Protein AF-A0A6G6K032-F1 (afdb_monomer_lite)

pLDDT: 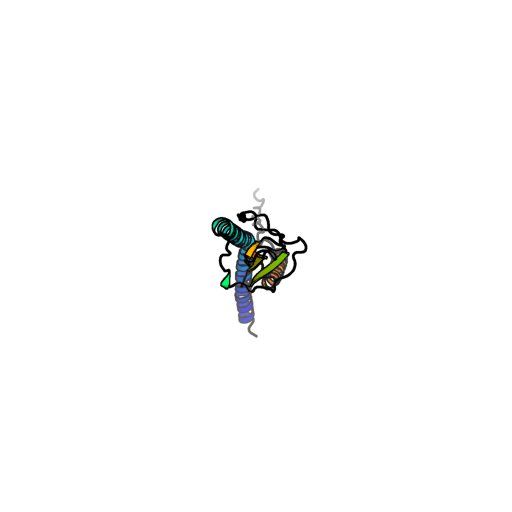mean 73.42, std 14.19, range [43.72, 94.81]

Radius of gyration: 28.45 Å; chains: 1; bounding box: 102×32×69 Å

Foldseek 3Di:
DDVVVVVVCCVVVVVVLVVVLVVLLVCVVCVVVVQVVQQVVQLVCCLVPQDGPPNVQWDKDDKDFDPPQKAANPSDDPPDDPAPQGIKIKTWDDDPFKIAIWMKTAHPPDPDRDIGTMDGPPHTIDTDVVSVVVNVVSVVVVVVVVVVDDPPDDDDDDDDDDDDDD

Secondary structure (DSSP, 8-state):
--HHHHHHHHHHHHHHHHHHHHHHHHHHHHHHHHHHHHHHHHHHHHHHHSS-TTGGG-EEPPPEE--SS-EE-TT---SSS---EEEEEEEEEE-SSEEEEEEEEEESSSSS--EEEEE-TT-EEEE-HHHHHHHHHHHHHHHHHHHH-----PPP----------

Sequence (166 aa):
MNPRLVRNFLLVGGSILLGIGILLGLLFLAGPIVYQGINDGEWGRISHTGRFSAHEELQWTDWQENDGSITPFSGFQPEVEKPKFAQFRRGDVHGFLFNFTVYEGRGVNSESNATFPALGPHWGASYNSIWAIPAIALGIAGIFASRYVRPAHSPPHLPNPTAETT

Structure (mmCIF, N/CA/C/O backbone):
data_AF-A0A6G6K032-F1
#
_entry.id   AF-A0A6G6K032-F1
#
loop_
_atom_site.group_PDB
_atom_site.id
_atom_site.type_symbol
_atom_site.label_atom_id
_atom_site.label_alt_id
_atom_site.label_comp_id
_atom_site.label_asym_id
_atom_site.label_entity_id
_atom_site.label_seq_id
_atom_site.pdbx_PDB_ins_code
_atom_site.Cartn_x
_atom_site.Cartn_y
_atom_site.Cartn_z
_atom_site.occupancy
_atom_site.B_iso_or_equiv
_atom_site.auth_seq_id
_atom_site.auth_comp_id
_atom_site.auth_asym_id
_atom_site.auth_atom_id
_atom_site.pdbx_PDB_model_num
ATOM 1 N N . MET A 1 1 ? 21.643 -18.641 -43.971 1.00 55.03 1 MET A N 1
ATOM 2 C CA . MET A 1 1 ? 21.102 -17.460 -43.256 1.00 55.03 1 MET A CA 1
ATOM 3 C C . MET A 1 1 ? 22.097 -16.315 -43.418 1.00 55.03 1 MET A C 1
ATOM 5 O O . MET A 1 1 ? 23.278 -16.547 -43.202 1.00 55.03 1 MET A O 1
ATOM 9 N N . ASN A 1 2 ? 21.682 -15.137 -43.898 1.00 68.88 2 ASN A N 1
ATOM 10 C CA . ASN A 1 2 ? 22.622 -14.059 -44.244 1.00 68.88 2 ASN A CA 1
ATOM 11 C C . ASN A 1 2 ? 23.237 -13.453 -42.959 1.00 68.88 2 ASN A C 1
ATOM 13 O O . ASN A 1 2 ? 22.489 -12.908 -42.143 1.00 68.88 2 ASN A O 1
ATOM 17 N N . PRO A 1 3 ? 24.566 -13.514 -42.755 1.00 70.00 3 PRO A N 1
ATOM 18 C CA . PRO A 1 3 ? 25.208 -13.082 -41.509 1.00 70.00 3 PRO A CA 1
ATOM 19 C C . PRO A 1 3 ? 24.982 -11.594 -41.197 1.00 70.00 3 PRO A C 1
ATOM 21 O O . PRO A 1 3 ? 24.964 -11.202 -40.032 1.00 70.00 3 PRO A O 1
ATOM 24 N N . ARG A 1 4 ? 24.731 -10.760 -42.217 1.00 69.12 4 ARG A N 1
ATOM 25 C CA . ARG A 1 4 ? 24.392 -9.338 -42.035 1.00 69.12 4 ARG A CA 1
ATOM 26 C C . ARG A 1 4 ? 22.994 -9.134 -41.443 1.00 69.12 4 ARG A C 1
ATOM 28 O O . ARG A 1 4 ? 22.812 -8.235 -40.629 1.00 69.12 4 ARG A O 1
ATOM 35 N N . LEU A 1 5 ? 22.035 -9.987 -41.806 1.00 69.69 5 LEU A N 1
ATOM 36 C CA . LEU A 1 5 ? 20.682 -9.977 -41.239 1.00 69.69 5 LEU A CA 1
ATOM 37 C C . LEU A 1 5 ? 20.704 -10.411 -39.770 1.00 69.69 5 LEU A C 1
ATOM 39 O O . LEU A 1 5 ? 20.102 -9.743 -38.940 1.00 69.69 5 LEU A O 1
ATOM 43 N N . VAL A 1 6 ? 21.474 -11.452 -39.435 1.00 68.50 6 VAL A N 1
ATOM 44 C CA . VAL A 1 6 ? 21.643 -11.918 -38.045 1.00 68.50 6 VAL A CA 1
ATOM 45 C C . VAL A 1 6 ? 22.307 -10.845 -37.177 1.00 68.50 6 VAL A C 1
ATOM 47 O O . VAL A 1 6 ? 21.824 -10.552 -36.088 1.00 68.50 6 VAL A O 1
ATOM 50 N N . ARG A 1 7 ? 23.364 -10.190 -37.679 1.00 70.69 7 ARG A N 1
ATOM 51 C CA . ARG A 1 7 ? 24.036 -9.084 -36.978 1.00 70.69 7 ARG A CA 1
ATOM 52 C C . ARG A 1 7 ? 23.098 -7.907 -36.713 1.00 70.69 7 ARG A C 1
ATOM 54 O O . ARG A 1 7 ? 23.073 -7.391 -35.603 1.00 70.69 7 ARG A O 1
ATOM 61 N N . ASN A 1 8 ? 22.335 -7.479 -37.717 1.00 70.19 8 ASN A N 1
ATOM 62 C CA . ASN A 1 8 ? 21.413 -6.355 -37.562 1.00 70.19 8 ASN A CA 1
ATOM 63 C C . ASN A 1 8 ? 20.261 -6.705 -36.607 1.00 70.19 8 ASN A C 1
ATOM 65 O O . ASN A 1 8 ? 19.882 -5.870 -35.795 1.00 70.19 8 ASN A O 1
ATOM 69 N N . PHE A 1 9 ? 19.766 -7.945 -36.640 1.00 67.44 9 PHE A N 1
ATOM 70 C CA . PHE A 1 9 ? 18.742 -8.421 -35.709 1.00 67.44 9 PHE A CA 1
ATOM 71 C C . PHE A 1 9 ? 19.252 -8.456 -34.260 1.00 67.44 9 PHE A C 1
ATOM 73 O O . PHE A 1 9 ? 18.546 -8.031 -33.352 1.00 67.44 9 PHE A O 1
ATOM 80 N N . LEU A 1 10 ? 20.502 -8.880 -34.041 1.00 69.44 10 LEU A N 1
ATOM 81 C CA . LEU A 1 10 ? 21.144 -8.864 -32.722 1.00 69.44 10 LEU A CA 1
ATOM 82 C C . LEU A 1 10 ? 21.431 -7.444 -32.219 1.00 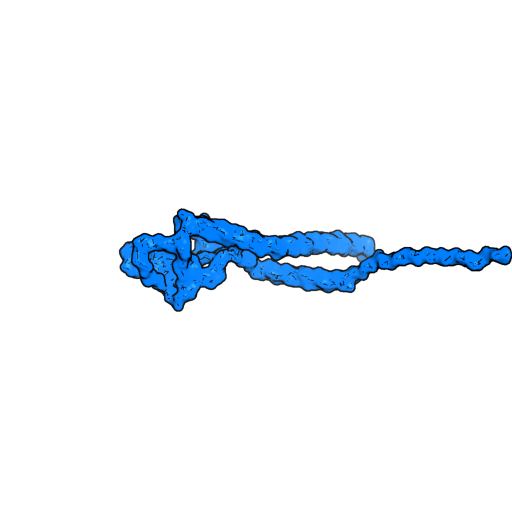69.44 10 LEU A C 1
ATOM 84 O O . LEU A 1 10 ? 21.265 -7.180 -31.034 1.00 69.44 10 LEU A O 1
ATOM 88 N N . LEU A 1 11 ? 21.833 -6.523 -33.099 1.00 69.62 11 LEU A N 1
ATOM 89 C CA . LEU A 1 11 ? 22.085 -5.128 -32.724 1.00 69.62 11 LEU A CA 1
ATOM 90 C C . LEU A 1 11 ? 20.791 -4.392 -32.378 1.00 69.62 11 LEU A C 1
ATOM 92 O O . LEU A 1 11 ? 20.736 -3.724 -31.350 1.00 69.62 11 LEU A O 1
ATOM 96 N N . VAL A 1 12 ? 19.748 -4.536 -33.198 1.00 71.88 12 VAL A N 1
ATOM 97 C CA . VAL A 1 12 ? 18.440 -3.906 -32.960 1.00 71.88 12 VAL A CA 1
ATOM 98 C C . VAL A 1 12 ? 17.742 -4.554 -31.763 1.00 71.88 12 VAL A C 1
ATOM 100 O O . VAL A 1 12 ? 17.307 -3.855 -30.855 1.00 71.88 12 VAL A O 1
ATOM 103 N N . GLY A 1 13 ? 17.707 -5.886 -31.694 1.00 67.12 13 GLY A N 1
ATOM 104 C CA . GLY A 1 13 ? 17.138 -6.605 -30.552 1.00 67.12 13 GLY A CA 1
ATOM 105 C C . GLY A 1 13 ? 17.892 -6.326 -29.251 1.00 67.12 13 GLY A C 1
ATOM 106 O O . GLY A 1 13 ? 17.274 -6.079 -28.220 1.00 67.12 13 GLY A O 1
ATOM 107 N N . GLY A 1 14 ? 19.226 -6.284 -29.304 1.00 70.69 14 GLY A N 1
ATOM 108 C CA . GLY A 1 14 ? 20.074 -5.965 -28.157 1.00 70.69 14 GLY A CA 1
ATOM 109 C C . GLY A 1 14 ? 19.903 -4.530 -27.662 1.00 70.69 14 GLY A C 1
ATOM 110 O O . GLY A 1 14 ? 19.851 -4.310 -26.456 1.00 70.69 14 GLY A O 1
ATOM 111 N N . SER A 1 15 ? 19.755 -3.555 -28.564 1.00 71.62 15 SER A N 1
ATOM 112 C CA . SER A 1 15 ? 19.519 -2.155 -28.179 1.00 71.62 15 SER A CA 1
ATOM 113 C C . SER A 1 15 ? 18.102 -1.912 -27.653 1.00 71.62 15 SER A C 1
ATOM 115 O O . SER A 1 15 ? 17.945 -1.149 -26.703 1.00 71.62 15 SER A O 1
ATOM 117 N N . ILE A 1 16 ? 17.088 -2.615 -28.170 1.00 73.88 16 ILE A N 1
ATOM 118 C CA . ILE A 1 16 ? 15.729 -2.601 -27.602 1.00 73.88 16 ILE A CA 1
ATOM 119 C C . ILE A 1 16 ? 15.727 -3.212 -26.194 1.00 73.88 16 ILE A C 1
ATOM 121 O O . ILE A 1 16 ? 15.193 -2.607 -25.268 1.00 73.88 16 ILE A O 1
ATOM 125 N N . LEU A 1 17 ? 16.369 -4.369 -26.004 1.00 69.75 17 LEU A N 1
ATOM 126 C CA . LEU A 1 17 ? 16.476 -5.014 -24.691 1.00 69.75 17 LEU A CA 1
ATOM 127 C C . LEU A 1 17 ? 17.244 -4.151 -23.683 1.00 69.75 17 LEU A C 1
ATOM 129 O O . LEU A 1 17 ? 16.821 -4.037 -22.535 1.00 69.75 17 LEU A O 1
ATOM 133 N N . LEU A 1 18 ? 18.332 -3.504 -24.110 1.00 71.50 18 LEU A N 1
ATOM 134 C CA . LEU A 1 18 ? 19.082 -2.564 -23.277 1.00 71.50 18 LEU A CA 1
ATOM 135 C C . LEU A 1 18 ? 18.225 -1.347 -22.902 1.00 71.50 18 LEU A C 1
ATOM 137 O O . LEU A 1 18 ? 18.192 -0.964 -21.736 1.00 71.50 18 LEU A O 1
ATOM 141 N N . GLY A 1 19 ? 17.505 -0.769 -23.868 1.00 73.38 19 GLY A N 1
ATOM 142 C CA . GLY A 1 19 ? 16.614 0.369 -23.640 1.00 73.38 19 GLY A CA 1
ATOM 143 C C . GLY A 1 19 ? 15.506 0.047 -22.639 1.00 73.38 19 GLY A C 1
ATOM 144 O O . GLY A 1 19 ? 15.299 0.801 -21.691 1.00 73.38 19 GLY A O 1
ATOM 145 N N . ILE A 1 20 ? 14.855 -1.110 -22.793 1.00 73.00 20 ILE A N 1
ATOM 146 C CA . ILE A 1 20 ? 13.842 -1.609 -21.851 1.00 73.00 20 ILE A CA 1
ATOM 147 C C . ILE A 1 20 ? 14.466 -1.868 -20.474 1.00 73.00 20 ILE A C 1
ATOM 149 O O . ILE A 1 20 ? 13.886 -1.487 -19.461 1.00 73.00 20 ILE A O 1
ATOM 153 N N . GLY A 1 21 ? 15.661 -2.463 -20.421 1.00 68.38 21 GLY A N 1
ATOM 154 C CA . GLY A 1 21 ? 16.375 -2.724 -19.172 1.00 68.38 21 GLY A CA 1
ATOM 155 C C . GLY A 1 21 ? 16.715 -1.453 -18.392 1.00 68.38 21 GLY A C 1
ATOM 156 O O . GLY A 1 21 ? 16.503 -1.408 -17.183 1.00 68.38 21 GLY A O 1
ATOM 157 N N . ILE A 1 22 ? 17.182 -0.402 -19.074 1.00 73.56 22 ILE A N 1
ATOM 158 C CA . ILE A 1 22 ? 17.468 0.903 -18.457 1.00 73.56 22 ILE A CA 1
ATOM 159 C C . ILE A 1 22 ? 16.176 1.555 -17.951 1.00 73.56 22 ILE A C 1
ATOM 161 O O . ILE A 1 22 ? 16.141 2.029 -16.819 1.00 73.56 22 ILE A O 1
ATOM 165 N N . LEU A 1 23 ? 15.106 1.546 -18.752 1.00 71.00 23 LEU A N 1
ATOM 166 C CA . LEU A 1 23 ? 13.801 2.094 -18.364 1.00 71.00 23 LEU A CA 1
ATOM 167 C C . LEU A 1 23 ? 13.227 1.391 -17.132 1.00 71.00 23 LEU A C 1
ATOM 169 O O . LEU A 1 23 ? 12.808 2.055 -16.188 1.00 71.00 23 LEU A O 1
ATOM 173 N N . LEU A 1 24 ? 13.259 0.058 -17.111 1.00 68.94 24 LEU A N 1
ATOM 174 C CA . LEU A 1 24 ? 12.834 -0.722 -15.952 1.00 68.94 24 LEU A CA 1
ATOM 175 C C . LEU A 1 24 ? 13.737 -0.444 -14.748 1.00 68.94 24 LEU A C 1
ATOM 177 O O . LEU A 1 24 ? 13.226 -0.188 -13.665 1.00 68.94 24 LEU A O 1
ATOM 181 N N . GLY A 1 25 ? 15.060 -0.404 -14.928 1.00 67.69 25 GLY A N 1
ATOM 182 C CA . GLY A 1 25 ? 16.005 -0.066 -13.861 1.00 67.69 25 GLY A CA 1
ATOM 183 C C . GLY A 1 25 ? 15.721 1.296 -13.222 1.00 67.69 25 GLY A C 1
ATOM 184 O O . GLY A 1 25 ? 15.688 1.403 -11.999 1.00 67.69 25 GLY A O 1
ATOM 185 N N . LEU A 1 26 ? 15.438 2.319 -14.034 1.00 71.62 26 LEU A N 1
ATOM 186 C CA . LEU A 1 26 ? 15.035 3.643 -13.555 1.00 71.62 26 LEU A CA 1
ATOM 187 C C . LEU A 1 26 ? 13.676 3.616 -12.844 1.00 71.62 26 LEU A C 1
ATOM 189 O O . LEU A 1 26 ? 13.532 4.248 -11.801 1.00 71.62 26 LEU A O 1
ATOM 193 N N . LEU A 1 27 ? 12.702 2.855 -13.353 1.00 67.62 27 LEU A N 1
ATOM 194 C CA . LEU A 1 27 ? 11.398 2.672 -12.704 1.00 67.62 27 LEU A CA 1
ATOM 195 C C . LEU A 1 27 ? 11.526 1.992 -11.332 1.00 67.62 27 LEU A C 1
ATOM 197 O O . LEU A 1 27 ? 10.860 2.409 -10.391 1.00 67.62 27 LEU A O 1
ATOM 201 N N . PHE A 1 28 ? 12.413 1.004 -11.184 1.00 68.19 28 PHE A N 1
ATOM 202 C CA . PHE A 1 28 ? 12.677 0.349 -9.895 1.00 68.19 28 PHE A CA 1
ATOM 203 C C . PHE A 1 28 ? 13.510 1.204 -8.936 1.00 68.19 28 PHE A C 1
ATOM 205 O O . PHE A 1 28 ? 13.333 1.100 -7.726 1.00 68.19 28 PHE A O 1
ATOM 212 N N . LEU A 1 29 ? 14.394 2.065 -9.449 1.00 71.75 29 LEU A N 1
ATOM 213 C CA . LEU A 1 29 ? 15.114 3.060 -8.645 1.00 71.75 29 LEU A CA 1
ATOM 214 C C . LEU A 1 29 ? 14.186 4.168 -8.139 1.00 71.75 29 LEU A C 1
ATOM 216 O O . LEU A 1 29 ? 14.335 4.621 -7.008 1.00 71.75 29 LEU A O 1
ATOM 220 N N . ALA A 1 30 ? 13.229 4.595 -8.963 1.00 70.69 30 ALA A N 1
ATOM 221 C CA . ALA A 1 30 ? 12.256 5.623 -8.608 1.00 70.69 30 ALA A CA 1
ATOM 222 C C . ALA A 1 30 ? 11.083 5.072 -7.788 1.00 70.69 30 ALA A C 1
ATOM 224 O O . ALA A 1 30 ? 10.456 5.816 -7.036 1.00 70.69 30 ALA A O 1
ATOM 225 N N . GLY A 1 31 ? 10.771 3.782 -7.906 1.00 72.69 31 GLY A N 1
ATOM 226 C CA . GLY A 1 31 ? 9.582 3.216 -7.286 1.00 72.69 31 GLY A CA 1
ATOM 227 C C . GLY A 1 31 ? 9.527 3.305 -5.753 1.00 72.69 31 GLY A C 1
ATOM 228 O O . GLY A 1 31 ? 8.411 3.467 -5.265 1.00 72.69 31 GLY A O 1
ATOM 229 N N . PRO A 1 32 ? 10.641 3.333 -4.977 1.00 74.38 32 PRO A N 1
ATOM 230 C CA . PRO A 1 32 ? 10.582 3.651 -3.555 1.00 74.38 32 PRO A CA 1
ATOM 231 C C . PRO A 1 32 ? 10.043 5.045 -3.270 1.00 74.38 32 PRO A C 1
ATOM 233 O O . PRO A 1 32 ? 9.177 5.208 -2.421 1.00 74.38 32 PRO A O 1
ATOM 236 N N . ILE A 1 33 ? 10.490 6.032 -4.046 1.00 77.50 33 ILE A N 1
ATOM 237 C CA . ILE A 1 33 ? 10.032 7.420 -3.938 1.00 77.50 33 ILE A CA 1
ATOM 238 C C . ILE A 1 33 ? 8.549 7.508 -4.317 1.00 77.50 33 ILE A C 1
ATOM 240 O O . ILE A 1 33 ? 7.771 8.184 -3.649 1.00 77.50 33 ILE A O 1
ATOM 244 N N . VAL A 1 34 ? 8.145 6.793 -5.371 1.00 77.06 34 VAL A N 1
ATOM 245 C CA . VAL A 1 34 ? 6.758 6.787 -5.852 1.00 77.06 34 VAL A CA 1
ATOM 246 C C . VAL A 1 34 ? 5.814 6.163 -4.825 1.00 77.06 34 VAL A C 1
ATOM 248 O O . VAL A 1 34 ? 4.811 6.788 -4.485 1.00 77.06 34 VAL A O 1
ATOM 251 N N . TYR A 1 35 ? 6.115 4.970 -4.296 1.00 80.81 35 TYR A N 1
ATOM 252 C CA . TYR A 1 35 ? 5.224 4.337 -3.317 1.00 80.81 35 TYR A CA 1
ATOM 253 C C . TYR A 1 35 ? 5.188 5.128 -2.004 1.00 80.81 35 TYR A C 1
ATOM 255 O O . TYR A 1 35 ? 4.138 5.215 -1.373 1.00 80.81 35 TYR A O 1
ATOM 263 N N . GLN A 1 36 ? 6.305 5.746 -1.606 1.00 83.19 36 GLN A N 1
ATOM 264 C CA . GLN A 1 36 ? 6.368 6.571 -0.402 1.00 83.19 36 GLN A CA 1
ATOM 265 C C . GLN A 1 36 ? 5.502 7.829 -0.547 1.00 83.19 36 GLN A C 1
ATOM 267 O O . GLN A 1 36 ? 4.712 8.116 0.343 1.00 83.19 36 GLN A O 1
ATOM 272 N N . GLY A 1 37 ? 5.525 8.491 -1.710 1.00 84.19 37 GLY A N 1
ATOM 273 C CA . GLY A 1 37 ? 4.622 9.610 -1.998 1.00 84.19 37 GLY A CA 1
ATOM 274 C C . GLY A 1 37 ? 3.138 9.221 -2.014 1.00 84.19 37 GLY A C 1
ATOM 275 O O . GLY A 1 37 ? 2.301 9.981 -1.529 1.00 84.19 37 GLY A O 1
ATOM 276 N N . ILE A 1 38 ? 2.800 8.028 -2.520 1.00 85.19 38 ILE A N 1
ATOM 277 C CA . ILE A 1 38 ? 1.430 7.487 -2.450 1.00 85.19 38 ILE A CA 1
ATOM 278 C C . ILE A 1 38 ? 1.021 7.267 -0.987 1.00 85.19 38 ILE A C 1
ATOM 280 O O . ILE A 1 38 ? -0.067 7.680 -0.587 1.00 85.19 38 ILE A O 1
ATOM 284 N N . ASN A 1 39 ? 1.901 6.669 -0.179 1.00 89.62 39 ASN A N 1
ATOM 285 C CA . ASN A 1 39 ? 1.651 6.419 1.241 1.00 89.62 39 ASN A CA 1
ATOM 286 C C . ASN A 1 39 ? 1.470 7.712 2.031 1.00 89.62 39 ASN A C 1
ATOM 288 O O . ASN A 1 39 ? 0.531 7.809 2.815 1.00 89.62 39 ASN A O 1
ATOM 292 N N . ASP A 1 40 ? 2.327 8.706 1.805 1.00 88.25 40 ASP A N 1
ATOM 293 C CA . ASP A 1 40 ? 2.253 10.005 2.476 1.00 88.25 40 ASP A CA 1
ATOM 294 C C . ASP A 1 40 ? 0.969 10.752 2.091 1.00 88.25 40 ASP A C 1
ATOM 296 O O . ASP A 1 40 ? 0.294 11.329 2.948 1.00 88.25 40 ASP A O 1
ATOM 300 N N . GLY A 1 41 ? 0.589 10.701 0.810 1.00 87.50 41 GLY A N 1
ATOM 301 C CA . GLY A 1 41 ? -0.662 11.275 0.318 1.00 87.50 41 GLY A CA 1
ATOM 302 C C . GLY A 1 41 ? -1.892 10.620 0.946 1.00 87.50 41 GLY A C 1
ATOM 303 O O . GLY A 1 41 ? -2.792 11.318 1.423 1.00 87.50 41 GLY A O 1
ATOM 304 N N . GLU A 1 42 ? -1.914 9.287 1.002 1.00 89.44 42 GLU A N 1
ATOM 305 C CA . GLU A 1 42 ? -3.012 8.543 1.619 1.00 89.44 42 GLU A CA 1
ATOM 306 C C . GLU A 1 42 ? -3.071 8.783 3.130 1.00 89.44 42 GLU A C 1
ATOM 308 O O . GLU A 1 42 ? -4.139 9.064 3.675 1.00 89.44 42 GLU A O 1
ATOM 313 N N . TRP A 1 43 ? -1.922 8.758 3.809 1.00 90.00 43 TRP A N 1
ATOM 314 C CA . TRP A 1 43 ? -1.821 9.065 5.233 1.00 90.00 43 TRP A CA 1
ATOM 315 C C . TRP A 1 43 ? -2.378 10.454 5.538 1.00 90.00 43 TRP A C 1
ATOM 317 O O . TRP A 1 43 ? -3.194 10.623 6.451 1.00 90.00 43 TRP A O 1
ATOM 327 N N . GLY A 1 44 ? -1.967 11.453 4.752 1.00 88.25 44 GLY A N 1
ATOM 328 C CA . GLY A 1 44 ? -2.463 12.818 4.852 1.00 88.25 44 GLY A CA 1
ATOM 329 C C . GLY A 1 44 ? -3.979 12.873 4.684 1.00 88.25 44 GLY A C 1
ATOM 330 O O . GLY A 1 44 ? -4.669 13.459 5.516 1.00 88.25 44 GLY A O 1
ATOM 331 N N . ARG A 1 45 ? -4.529 12.211 3.664 1.00 87.31 45 ARG A N 1
ATOM 332 C CA . ARG A 1 45 ? -5.976 12.183 3.425 1.00 87.31 45 ARG A CA 1
ATOM 333 C C . ARG A 1 45 ? -6.752 11.531 4.567 1.00 87.31 45 ARG A C 1
ATOM 335 O O . ARG A 1 45 ? -7.739 12.115 5.021 1.00 87.31 45 ARG A O 1
ATOM 342 N N . ILE A 1 46 ? -6.320 10.362 5.039 1.00 87.62 46 ILE A N 1
ATOM 343 C CA . ILE A 1 46 ? -6.964 9.664 6.161 1.00 87.62 46 ILE A CA 1
ATOM 344 C C . ILE A 1 46 ? -6.933 10.554 7.405 1.00 87.62 46 ILE A C 1
ATOM 346 O O . ILE A 1 46 ? -7.947 10.690 8.082 1.00 87.62 46 ILE A O 1
ATOM 350 N N . SER A 1 47 ? -5.810 11.229 7.660 1.00 85.38 47 SER A N 1
ATOM 351 C CA . SER A 1 47 ? -5.667 12.141 8.802 1.00 85.38 47 SER A CA 1
ATOM 352 C C . SER A 1 47 ? -6.650 13.319 8.757 1.00 85.38 47 SER A C 1
ATOM 354 O O . SER A 1 47 ? -7.106 13.761 9.803 1.00 85.38 47 SER A O 1
ATOM 356 N N . HIS A 1 48 ? -7.000 13.826 7.568 1.00 83.75 48 HIS A N 1
ATOM 357 C CA . HIS A 1 48 ? -7.922 14.963 7.423 1.00 83.75 48 HIS A CA 1
ATOM 358 C C . HIS A 1 48 ? -9.395 14.554 7.299 1.00 83.75 48 HIS A C 1
ATOM 360 O O . HIS A 1 48 ? -10.277 15.302 7.709 1.00 83.75 48 HIS A O 1
ATOM 366 N N . THR A 1 49 ? -9.680 13.404 6.683 1.00 84.00 49 THR A N 1
ATOM 367 C CA . THR A 1 49 ? -11.048 13.017 6.286 1.00 84.00 49 THR A CA 1
ATOM 368 C C . THR A 1 49 ? -11.582 11.794 7.024 1.00 84.00 49 THR A C 1
ATOM 370 O O . THR A 1 49 ? -12.773 11.503 6.938 1.00 84.00 49 THR A O 1
ATOM 373 N N . GLY A 1 50 ? -10.713 11.041 7.704 1.00 81.50 50 GLY A N 1
ATOM 374 C CA . GLY A 1 50 ? -11.042 9.746 8.296 1.00 81.50 50 GLY A CA 1
ATOM 375 C C . GLY A 1 50 ? -11.372 8.658 7.269 1.00 81.50 50 GLY A C 1
ATOM 376 O O . GLY A 1 50 ? -11.900 7.617 7.650 1.00 81.50 50 GLY A O 1
ATOM 377 N N . ARG A 1 51 ? -11.115 8.884 5.972 1.00 83.94 51 ARG A N 1
ATOM 378 C CA . ARG A 1 51 ? -11.497 7.975 4.882 1.00 83.94 51 ARG A CA 1
ATOM 379 C C . ARG A 1 51 ? -10.350 7.725 3.910 1.00 83.94 51 ARG A C 1
ATOM 381 O O . ARG A 1 51 ? -9.543 8.614 3.640 1.00 83.94 51 ARG A O 1
ATOM 388 N N . PHE A 1 52 ? -10.346 6.525 3.340 1.00 86.56 52 PHE A N 1
ATOM 389 C CA . PHE A 1 52 ? -9.446 6.136 2.257 1.00 86.56 52 PHE A CA 1
ATOM 390 C C . PHE A 1 52 ? -9.805 6.852 0.948 1.00 86.56 52 PHE A C 1
ATOM 392 O O . PHE A 1 52 ? -10.962 7.225 0.728 1.00 86.56 52 PHE A O 1
ATOM 399 N N . SER A 1 53 ? -8.824 7.068 0.072 1.00 85.75 53 SER A N 1
ATOM 400 C CA . SER A 1 53 ? -9.036 7.718 -1.228 1.00 85.75 53 SER A CA 1
ATOM 401 C C . SER A 1 53 ? -9.913 6.908 -2.169 1.00 85.75 53 SER A C 1
ATOM 403 O O . SER A 1 53 ? -10.818 7.477 -2.776 1.00 85.75 53 SER A O 1
ATOM 405 N N . ALA A 1 54 ? -9.683 5.601 -2.232 1.00 83.00 54 ALA A N 1
ATOM 406 C CA . ALA A 1 54 ? -10.324 4.687 -3.168 1.00 83.00 54 ALA A CA 1
ATOM 407 C C . ALA A 1 54 ? -11.182 3.637 -2.444 1.00 83.00 54 ALA A C 1
ATOM 409 O O . ALA A 1 54 ? -11.144 2.457 -2.775 1.00 83.00 54 ALA A O 1
ATOM 410 N N . HIS A 1 55 ? -11.936 4.053 -1.418 1.00 83.75 55 HIS A N 1
ATOM 411 C CA . HIS A 1 55 ? -12.689 3.134 -0.549 1.00 83.75 55 HIS A CA 1
ATOM 412 C C . HIS A 1 55 ? -13.572 2.132 -1.313 1.00 83.75 55 HIS A C 1
ATOM 414 O O . HIS A 1 55 ? -13.627 0.953 -0.963 1.00 83.75 55 HIS A O 1
ATOM 420 N N . GLU A 1 56 ? -14.218 2.615 -2.375 1.00 85.69 56 GLU A N 1
ATOM 421 C CA . GLU A 1 56 ? -15.148 1.860 -3.220 1.00 85.69 56 GLU A CA 1
ATOM 422 C C . GLU A 1 56 ? -14.448 0.903 -4.199 1.00 85.69 56 GLU A C 1
ATOM 424 O O . GLU A 1 56 ? -15.057 -0.059 -4.658 1.00 85.69 56 GLU A O 1
ATOM 429 N N . GLU A 1 57 ? -13.171 1.138 -4.507 1.00 85.88 57 GLU A N 1
ATOM 430 C CA . GLU A 1 57 ? -12.383 0.327 -5.447 1.00 85.88 57 GLU A CA 1
ATOM 431 C C . GLU A 1 57 ? -11.628 -0.813 -4.744 1.00 85.88 57 GLU A C 1
ATOM 433 O O . GLU A 1 57 ? -11.059 -1.692 -5.395 1.00 85.88 57 GLU A O 1
ATOM 438 N N . LEU A 1 58 ? -11.619 -0.808 -3.409 1.00 89.50 58 LEU A N 1
ATOM 439 C CA . LEU A 1 58 ? -10.939 -1.809 -2.599 1.00 89.50 58 LEU A CA 1
ATOM 440 C C . LEU A 1 58 ? -11.680 -3.144 -2.617 1.00 89.50 58 LEU A C 1
ATOM 442 O O . LEU A 1 58 ? -12.884 -3.235 -2.365 1.00 89.50 58 LEU A O 1
ATOM 446 N N . GLN A 1 59 ? -10.915 -4.213 -2.823 1.00 93.50 59 GLN A N 1
ATOM 447 C CA . GLN A 1 59 ? -11.392 -5.570 -2.606 1.00 93.50 59 GLN A CA 1
ATOM 448 C C . GLN A 1 59 ? -11.285 -5.887 -1.120 1.00 93.50 59 GLN A C 1
ATOM 450 O O . GLN A 1 59 ? -10.206 -6.160 -0.594 1.00 93.50 59 GLN A O 1
ATOM 455 N N . TRP A 1 60 ? -12.420 -5.796 -0.435 1.00 93.69 60 TRP A N 1
ATOM 456 C CA . TRP A 1 60 ? -12.510 -6.043 0.994 1.00 93.69 60 TRP A CA 1
ATOM 457 C C . TRP A 1 60 ? -12.601 -7.535 1.302 1.00 93.69 60 TRP A C 1
ATOM 459 O O . TRP A 1 60 ? -13.429 -8.255 0.751 1.00 93.69 60 TRP A O 1
ATOM 469 N N . THR A 1 61 ? -11.775 -7.974 2.242 1.00 94.81 61 THR A N 1
ATOM 470 C CA . THR A 1 61 ? -11.926 -9.268 2.912 1.00 94.81 61 THR A CA 1
ATOM 471 C C . THR A 1 61 ? -13.098 -9.247 3.894 1.00 94.81 61 THR A C 1
ATOM 473 O O . THR A 1 61 ? -13.595 -8.183 4.285 1.00 94.81 61 THR A O 1
ATOM 476 N N . ASP A 1 62 ? -13.530 -10.437 4.309 1.00 93.69 62 ASP A N 1
ATOM 477 C CA . ASP A 1 62 ? -14.486 -10.579 5.401 1.00 93.69 62 ASP A CA 1
ATOM 478 C C . ASP A 1 62 ? -13.924 -10.020 6.711 1.00 93.69 62 ASP A C 1
ATOM 480 O O . ASP A 1 62 ? -12.712 -9.950 6.927 1.00 93.69 62 ASP A O 1
ATOM 484 N N . TRP A 1 63 ? -14.827 -9.634 7.608 1.00 91.06 63 TRP A N 1
ATOM 485 C CA . TRP A 1 63 ? -14.460 -9.168 8.938 1.00 91.06 63 TRP A CA 1
ATOM 486 C C . TRP A 1 63 ? -13.877 -10.309 9.779 1.00 91.06 63 TRP A C 1
ATOM 488 O O . TRP A 1 63 ? -14.504 -11.354 9.939 1.00 91.06 63 TRP A O 1
ATOM 498 N N . GLN A 1 64 ? -12.705 -10.074 10.357 1.00 90.75 64 GLN A N 1
ATOM 499 C CA . GLN A 1 64 ? -11.943 -11.008 11.185 1.00 90.75 64 GLN A CA 1
ATOM 500 C C . GLN A 1 64 ? -11.734 -10.428 12.580 1.00 90.75 64 GLN A C 1
ATOM 502 O O . GLN A 1 64 ? -11.711 -9.210 12.744 1.00 90.75 64 GLN A O 1
ATOM 507 N N . GLU A 1 65 ? -11.583 -11.281 13.590 1.00 88.94 65 GLU A N 1
ATOM 508 C CA . GLU A 1 65 ? -11.260 -10.830 14.947 1.00 88.94 65 GLU A CA 1
ATOM 509 C C . GLU A 1 65 ? -9.850 -10.245 15.014 1.00 88.94 65 GLU A C 1
ATOM 511 O O . GLU A 1 65 ? -8.922 -10.772 14.404 1.00 88.94 65 GLU A O 1
ATOM 516 N N . ASN A 1 66 ? -9.685 -9.153 15.762 1.00 86.25 66 ASN A N 1
ATOM 517 C CA . ASN A 1 66 ? -8.363 -8.574 15.961 1.00 86.25 66 ASN A CA 1
ATOM 518 C C . ASN A 1 66 ? -7.602 -9.313 17.059 1.00 86.25 66 ASN A C 1
ATOM 520 O O . ASN A 1 66 ? -7.952 -9.227 18.235 1.00 86.25 66 ASN A O 1
ATOM 524 N N . ASP A 1 67 ? -6.508 -9.956 16.673 1.00 84.44 67 ASP A N 1
ATOM 525 C CA . ASP A 1 67 ? -5.535 -10.583 17.569 1.00 84.44 67 ASP A CA 1
ATOM 526 C C . ASP A 1 67 ? -4.552 -9.577 18.204 1.00 84.44 67 ASP A C 1
ATOM 528 O O . ASP A 1 67 ? -3.689 -9.953 18.997 1.00 84.44 67 ASP A O 1
ATOM 532 N N . GLY A 1 68 ? -4.687 -8.289 17.868 1.00 82.25 68 GLY A N 1
ATOM 533 C CA . GLY A 1 68 ? -3.812 -7.204 18.310 1.00 82.25 68 GLY A CA 1
ATOM 534 C C . GLY A 1 68 ? -2.786 -6.771 17.261 1.00 82.25 68 GLY A C 1
ATOM 535 O O . GLY A 1 68 ? -2.066 -5.801 17.496 1.00 82.25 68 GLY A O 1
ATOM 536 N N . SER A 1 69 ? -2.731 -7.430 16.098 1.00 83.50 69 SER A N 1
ATOM 537 C CA . SER A 1 69 ? -1.878 -7.020 14.973 1.00 83.50 69 SER A CA 1
ATOM 538 C C . SER A 1 69 ? -2.330 -5.716 14.312 1.00 83.50 69 SER A C 1
ATOM 540 O O . SER A 1 69 ? -1.522 -5.033 13.678 1.00 83.50 69 SER A O 1
ATOM 542 N N . ILE A 1 70 ? -3.604 -5.352 14.474 1.00 87.00 70 ILE A N 1
ATOM 543 C CA . ILE A 1 70 ? -4.197 -4.151 13.893 1.00 87.00 70 ILE A CA 1
ATOM 544 C C . ILE A 1 70 ? -4.437 -3.103 14.978 1.00 87.00 70 ILE A C 1
ATOM 546 O O . ILE A 1 70 ? -4.975 -3.392 16.049 1.00 87.00 70 ILE A O 1
ATOM 550 N N . THR A 1 71 ? -4.072 -1.859 14.683 1.00 86.00 71 THR A N 1
ATOM 551 C CA . THR A 1 71 ? -4.254 -0.716 15.582 1.00 86.00 71 THR A CA 1
ATOM 552 C C . THR A 1 71 ? -5.090 0.376 14.917 1.00 86.00 71 THR A C 1
ATOM 554 O O . THR A 1 71 ? -5.045 0.521 13.695 1.00 86.00 71 THR A O 1
ATOM 557 N N . PRO A 1 72 ? -5.875 1.160 15.675 1.00 83.12 72 PRO A N 1
ATOM 558 C CA . PRO A 1 72 ? -6.562 2.323 15.120 1.00 83.12 72 PRO A CA 1
ATOM 559 C C . PRO A 1 72 ? -5.573 3.313 14.500 1.00 83.12 72 PRO A C 1
ATOM 561 O O . PRO A 1 72 ? -4.483 3.527 15.035 1.00 83.12 72 PRO A O 1
ATOM 564 N N . PHE A 1 73 ? -5.966 3.951 13.399 1.00 84.88 73 PHE A N 1
ATOM 565 C CA . PHE A 1 73 ? -5.152 4.983 12.769 1.00 84.88 73 PHE A CA 1
ATOM 566 C C . PHE A 1 73 ? -4.978 6.188 13.711 1.00 84.88 73 PHE A C 1
ATOM 568 O O . PHE A 1 73 ? -5.954 6.765 14.185 1.00 84.88 73 PHE A O 1
ATOM 575 N N . SER A 1 74 ? -3.732 6.587 13.983 1.00 69.56 74 SER A N 1
ATOM 576 C CA . SER A 1 74 ? -3.385 7.551 15.044 1.00 69.56 74 SER A CA 1
ATOM 577 C C . SER A 1 74 ? -3.822 8.999 14.782 1.00 69.56 74 SER A C 1
ATOM 579 O O . SER A 1 74 ? -3.896 9.783 15.726 1.00 69.56 74 SER A O 1
ATOM 581 N N . GLY A 1 75 ? -4.135 9.357 13.533 1.00 60.44 75 GLY A N 1
ATOM 582 C CA . GLY A 1 75 ? -4.686 10.670 13.166 1.00 60.44 75 GLY A CA 1
ATOM 583 C C . GLY A 1 75 ? -6.197 10.807 13.383 1.00 60.44 75 GLY A C 1
ATOM 584 O O . GLY A 1 75 ? -6.719 11.916 13.338 1.00 60.44 75 GLY A O 1
ATOM 585 N N . PHE A 1 76 ? -6.899 9.700 13.637 1.00 57.34 76 PHE A N 1
ATOM 586 C CA . PHE A 1 76 ? -8.335 9.684 13.891 1.00 57.34 76 PHE A CA 1
ATOM 587 C C . PHE A 1 76 ? -8.564 9.468 15.391 1.00 57.34 76 PHE A C 1
ATOM 589 O O . PHE A 1 76 ? -8.361 8.369 15.905 1.00 57.34 76 PHE A O 1
ATOM 596 N N . GLN A 1 77 ? -8.962 10.516 16.117 1.00 54.66 77 GLN A N 1
ATOM 597 C CA . GLN A 1 77 ? -9.516 10.344 17.460 1.00 54.66 77 GLN A CA 1
ATOM 598 C C . GLN A 1 77 ? -10.992 9.979 17.297 1.00 54.66 77 GLN A C 1
ATOM 600 O O . GLN A 1 77 ? -11.772 10.850 16.909 1.00 54.66 77 GLN A O 1
ATOM 605 N N . PRO A 1 78 ? -11.418 8.730 17.561 1.00 52.44 78 PRO A N 1
ATOM 606 C CA . PRO A 1 78 ? -12.835 8.502 17.765 1.00 52.44 78 PRO A CA 1
ATOM 607 C C . PRO A 1 78 ? -13.248 9.346 18.980 1.00 52.44 78 PRO A C 1
ATOM 609 O O . PRO A 1 78 ? -12.699 9.170 20.065 1.00 52.44 78 PRO A O 1
ATOM 612 N N . GLU A 1 79 ? -14.206 10.261 18.799 1.00 53.38 79 GLU A N 1
ATOM 613 C CA . GLU A 1 79 ? -14.824 11.062 19.879 1.00 53.38 79 GLU A CA 1
ATOM 614 C C . GLU A 1 79 ? -15.440 10.193 20.992 1.00 53.38 79 GLU A C 1
ATOM 616 O O . GLU A 1 79 ? -15.834 10.692 22.043 1.00 53.38 79 GLU A O 1
ATOM 621 N N . VAL A 1 80 ? -15.512 8.881 20.776 1.00 48.19 80 VAL A N 1
ATOM 622 C CA . VAL A 1 80 ? -16.152 7.909 21.645 1.00 48.19 80 VAL A CA 1
ATOM 623 C C . VAL A 1 80 ? -15.088 6.954 22.178 1.00 48.19 80 VAL A C 1
ATOM 625 O O . VAL A 1 80 ? -14.341 6.348 21.408 1.00 48.19 80 VAL A O 1
ATOM 628 N N . GLU A 1 81 ? -15.027 6.877 23.511 1.00 48.06 81 GLU A N 1
ATOM 629 C CA . GLU A 1 81 ? -14.341 5.887 24.347 1.00 48.06 81 GLU A CA 1
ATOM 630 C C . GLU A 1 81 ? -13.863 4.669 23.548 1.00 48.06 81 GLU A C 1
ATOM 632 O O . GLU A 1 81 ? -14.705 3.916 23.067 1.00 48.06 81 GLU A O 1
ATOM 637 N N . LYS A 1 82 ? -12.530 4.525 23.373 1.00 48.97 82 LYS A N 1
ATOM 638 C CA . LYS A 1 82 ? -11.870 3.502 22.533 1.00 48.97 82 LYS A CA 1
ATOM 639 C C . LYS A 1 82 ? -12.700 2.215 22.522 1.00 48.97 82 LYS A C 1
ATOM 641 O O . LYS A 1 82 ? -12.582 1.433 23.475 1.00 48.97 82 LYS A O 1
ATOM 646 N N . PRO A 1 83 ? -13.534 1.975 21.489 1.00 51.28 83 PRO A N 1
ATOM 647 C CA . PRO A 1 83 ? -14.286 0.742 21.444 1.00 51.28 83 PRO A CA 1
ATOM 648 C C . PRO A 1 83 ? -13.245 -0.368 21.463 1.00 51.28 83 PRO A C 1
ATOM 650 O O . PRO A 1 83 ? -12.202 -0.241 20.813 1.00 51.28 83 PRO A O 1
ATOM 653 N N . LYS A 1 84 ? -13.481 -1.426 22.247 1.00 56.16 84 LYS A N 1
ATOM 654 C CA . LYS A 1 84 ? -12.669 -2.642 22.150 1.00 56.16 84 LYS A CA 1
ATOM 655 C C . LYS A 1 84 ? -12.624 -2.992 20.668 1.00 56.16 84 LYS A C 1
ATOM 657 O O . LYS A 1 84 ? -13.654 -3.333 20.089 1.00 56.16 84 LYS A O 1
ATOM 662 N N . PHE A 1 85 ? -11.464 -2.778 20.054 1.00 62.94 85 PHE A N 1
ATOM 663 C CA . PHE A 1 85 ? -11.250 -3.019 18.640 1.00 62.94 85 PHE A CA 1
ATOM 664 C C . PHE A 1 85 ? -11.423 -4.519 18.463 1.00 62.94 85 PHE A C 1
ATOM 666 O O . PHE A 1 85 ? -10.551 -5.292 18.850 1.00 62.94 85 PHE A O 1
ATOM 673 N N . ALA A 1 86 ? -12.599 -4.924 18.006 1.00 70.38 86 ALA A N 1
ATOM 674 C CA . ALA A 1 86 ? -13.005 -6.314 18.075 1.00 70.38 86 ALA A CA 1
ATOM 675 C C . ALA A 1 86 ? -12.790 -6.998 16.731 1.00 70.38 86 ALA A C 1
ATOM 677 O O . ALA A 1 86 ? -12.397 -8.159 16.704 1.00 70.38 86 ALA A O 1
ATOM 678 N N . GLN A 1 87 ? -12.989 -6.277 15.622 1.00 87.25 87 GLN A N 1
ATOM 679 C CA . GLN A 1 87 ? -12.816 -6.843 14.292 1.00 87.25 87 GLN A CA 1
ATOM 680 C C . GLN A 1 87 ? -12.166 -5.873 13.314 1.00 87.25 87 GLN A C 1
ATOM 682 O O . GLN A 1 87 ? -12.332 -4.656 13.419 1.00 87.25 87 GLN A O 1
ATOM 687 N N . PHE A 1 88 ? -11.474 -6.438 12.330 1.00 90.19 88 PHE A N 1
ATOM 688 C CA . PHE A 1 88 ? -10.914 -5.719 11.199 1.00 90.19 88 PHE A CA 1
ATOM 689 C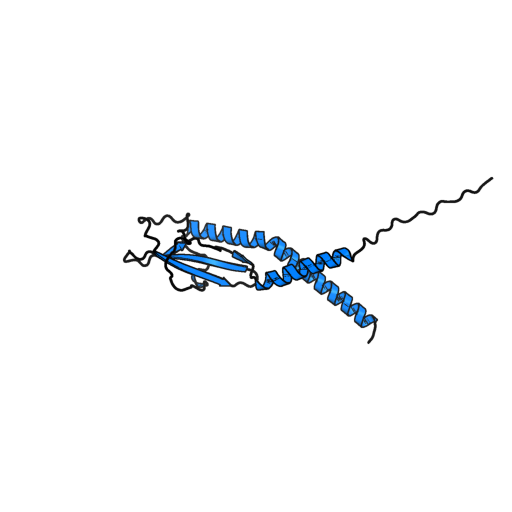 C . PHE A 1 88 ? -11.231 -6.405 9.876 1.00 90.19 88 PHE A C 1
ATOM 691 O O . PHE A 1 88 ? -11.593 -7.576 9.837 1.00 90.19 88 PHE A O 1
ATOM 698 N N . ARG A 1 89 ? -11.046 -5.675 8.783 1.00 92.25 89 ARG A N 1
ATOM 699 C CA . ARG A 1 89 ? -10.940 -6.237 7.439 1.00 92.25 89 ARG A CA 1
ATOM 700 C C . ARG A 1 89 ? -9.802 -5.568 6.690 1.00 92.25 89 ARG A C 1
ATOM 702 O O . ARG A 1 89 ? -9.486 -4.402 6.932 1.00 92.25 89 ARG A O 1
ATOM 709 N N . ARG A 1 90 ? -9.197 -6.311 5.775 1.00 94.00 90 ARG A N 1
ATOM 710 C CA . ARG A 1 90 ? -8.180 -5.825 4.842 1.00 94.00 90 ARG A CA 1
ATOM 711 C C . ARG A 1 90 ? -8.833 -5.462 3.513 1.00 94.00 90 ARG A C 1
ATOM 713 O O . ARG A 1 90 ? -9.652 -6.241 3.024 1.00 94.00 90 ARG A O 1
ATOM 720 N N . GLY A 1 91 ? -8.481 -4.309 2.964 1.00 94.06 91 GLY A N 1
ATOM 721 C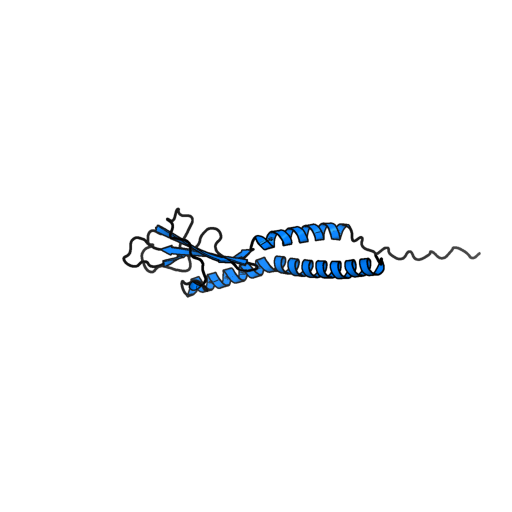 CA . GLY A 1 91 ? -8.839 -3.883 1.616 1.00 94.06 91 GLY A CA 1
ATOM 722 C C . GLY A 1 91 ? -7.594 -3.863 0.746 1.00 94.06 91 GLY A C 1
ATOM 723 O O . GLY A 1 91 ? -6.604 -3.239 1.125 1.00 94.06 91 GLY A O 1
ATOM 724 N N . ASP A 1 92 ? -7.644 -4.529 -0.403 1.00 92.94 92 ASP A N 1
ATOM 725 C CA . ASP A 1 92 ? -6.528 -4.582 -1.346 1.00 92.94 92 ASP A CA 1
ATOM 726 C C . ASP A 1 92 ? -6.917 -3.972 -2.700 1.00 92.94 92 ASP A C 1
ATOM 728 O O . ASP A 1 92 ? -8.020 -4.184 -3.208 1.00 92.94 92 ASP A O 1
ATOM 732 N N . VAL A 1 93 ? -5.983 -3.241 -3.308 1.00 89.62 93 VAL A N 1
ATOM 733 C CA . VAL A 1 93 ? -6.021 -2.815 -4.712 1.00 89.62 93 VAL A CA 1
ATOM 734 C C . VAL A 1 93 ? -4.780 -3.357 -5.406 1.00 89.62 93 VAL A C 1
ATOM 736 O O . VAL A 1 93 ? -3.647 -3.134 -4.973 1.00 89.62 93 VAL A O 1
ATOM 739 N N . HIS A 1 94 ? -4.995 -4.057 -6.516 1.00 86.38 94 HIS A N 1
ATOM 740 C CA . HIS A 1 94 ? -3.931 -4.626 -7.333 1.00 86.38 94 HIS A CA 1
ATOM 741 C C . HIS A 1 94 ? -3.709 -3.776 -8.578 1.00 86.38 94 HIS A C 1
ATOM 743 O O . HIS A 1 94 ? -4.472 -3.842 -9.541 1.00 86.38 94 HIS A O 1
ATOM 749 N N . GLY A 1 95 ? -2.653 -2.968 -8.556 1.00 80.56 95 GLY A N 1
ATOM 750 C CA . GLY A 1 95 ? -2.209 -2.201 -9.710 1.00 80.56 95 GLY A CA 1
ATOM 751 C C . GLY A 1 95 ? -1.174 -2.951 -10.548 1.00 80.56 95 GLY A C 1
ATOM 752 O O . GLY A 1 95 ? -0.655 -4.009 -10.178 1.00 80.56 95 GLY A O 1
ATOM 753 N N . PHE A 1 96 ? -0.837 -2.359 -11.696 1.00 76.31 96 PHE A N 1
ATOM 754 C CA . PHE A 1 96 ? 0.163 -2.917 -12.605 1.00 76.31 96 PHE A CA 1
ATOM 755 C C . PHE A 1 96 ? 1.550 -2.968 -11.947 1.00 76.31 96 PHE A C 1
ATOM 757 O O . PHE A 1 96 ? 2.126 -4.043 -11.866 1.00 76.31 96 PHE A O 1
ATOM 764 N N . LEU A 1 97 ? 2.066 -1.846 -11.428 1.00 74.94 97 LEU A N 1
ATOM 765 C CA . LEU A 1 97 ? 3.390 -1.787 -10.780 1.00 74.94 97 LEU A CA 1
ATOM 766 C C . LEU A 1 97 ? 3.340 -1.931 -9.256 1.00 74.94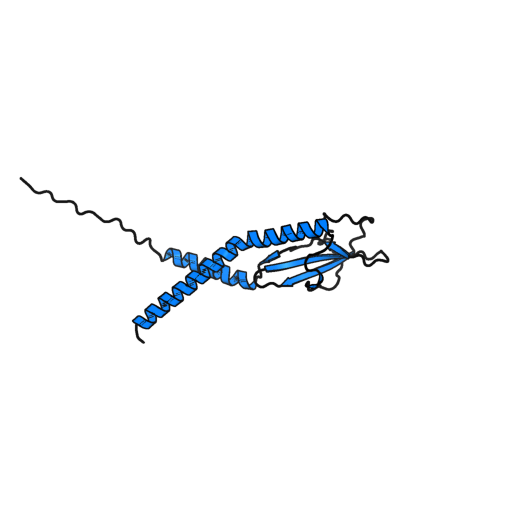 97 LEU A C 1
ATOM 768 O O . LEU A 1 97 ? 4.276 -2.466 -8.660 1.00 74.94 97 LEU A O 1
ATOM 772 N N . PHE A 1 98 ? 2.262 -1.463 -8.634 1.00 82.25 98 PHE A N 1
ATOM 773 C CA . PHE A 1 98 ? 2.128 -1.393 -7.185 1.00 82.25 98 PHE A CA 1
ATOM 774 C C . PHE A 1 98 ? 0.814 -2.020 -6.744 1.00 82.25 98 PHE A C 1
ATOM 776 O O . PHE A 1 98 ? -0.213 -1.847 -7.397 1.00 82.25 98 PHE A O 1
ATOM 783 N N . ASN A 1 99 ? 0.860 -2.723 -5.623 1.00 88.31 99 ASN A N 1
ATOM 784 C CA . ASN A 1 99 ? -0.314 -3.091 -4.851 1.00 88.31 99 ASN A CA 1
ATOM 785 C C . ASN A 1 99 ? -0.505 -2.064 -3.736 1.00 88.31 99 ASN A C 1
ATOM 787 O O . ASN A 1 99 ? 0.470 -1.467 -3.280 1.00 88.31 99 ASN A O 1
ATOM 791 N N . PHE A 1 100 ? -1.737 -1.888 -3.279 1.00 91.00 100 PHE A N 1
ATOM 792 C CA . PHE A 1 100 ? -2.059 -1.050 -2.133 1.00 91.00 100 PHE A CA 1
ATOM 793 C C . PHE A 1 100 ? -2.910 -1.836 -1.146 1.00 91.00 100 PHE A C 1
ATOM 795 O O . PHE A 1 100 ? -3.913 -2.422 -1.547 1.00 91.00 100 PHE A O 1
ATOM 802 N N . THR A 1 101 ? -2.517 -1.837 0.124 1.00 93.19 101 THR A N 1
ATOM 803 C CA . THR A 1 101 ? -3.214 -2.566 1.187 1.00 93.19 101 THR A CA 1
ATOM 804 C C . THR A 1 101 ? -3.602 -1.602 2.302 1.00 93.19 101 THR A C 1
ATOM 806 O O . THR A 1 101 ? -2.773 -0.847 2.810 1.00 93.19 101 THR A O 1
ATOM 809 N N . VAL A 1 102 ? -4.864 -1.645 2.724 1.00 93.50 102 VAL A N 1
ATOM 810 C CA . VAL A 1 102 ? -5.390 -0.859 3.848 1.00 93.50 102 VAL A CA 1
ATOM 811 C C . VAL A 1 102 ? -6.190 -1.723 4.810 1.00 93.50 102 VAL A C 1
ATOM 813 O O . VAL A 1 102 ? -6.576 -2.848 4.493 1.00 93.50 102 VAL A O 1
ATOM 816 N N . TYR A 1 103 ? -6.457 -1.181 5.997 1.00 92.44 103 TYR A N 1
ATOM 817 C CA . TYR A 1 103 ? -7.178 -1.872 7.057 1.00 92.44 103 TYR A CA 1
ATOM 818 C C . TYR A 1 103 ? -8.314 -1.004 7.583 1.00 92.44 103 TYR A C 1
ATOM 820 O O . TYR A 1 103 ? -8.137 0.187 7.824 1.00 92.44 103 TYR A O 1
ATOM 828 N N . GLU A 1 104 ? -9.468 -1.616 7.816 1.00 90.56 104 GLU A N 1
ATOM 829 C CA . GLU A 1 104 ? -10.580 -1.000 8.534 1.00 90.56 104 GLU A CA 1
ATOM 830 C C . GLU A 1 104 ? -10.865 -1.759 9.812 1.00 90.56 104 GLU A C 1
ATOM 832 O O . GLU A 1 104 ? -10.883 -2.986 9.810 1.00 90.56 104 GLU A O 1
ATOM 837 N N . GLY A 1 105 ? -11.123 -1.022 10.887 1.00 87.75 105 GLY A N 1
ATOM 838 C CA . GLY A 1 105 ? -11.639 -1.550 12.140 1.00 87.75 105 GLY A CA 1
ATOM 839 C C . GLY A 1 105 ? -13.135 -1.307 12.276 1.00 87.75 105 GLY A C 1
ATOM 840 O O . GLY A 1 105 ? -13.667 -0.339 11.730 1.00 87.75 105 GLY A O 1
ATOM 841 N N . ARG A 1 106 ? -13.810 -2.163 13.046 1.00 84.81 106 ARG A N 1
ATOM 842 C CA . ARG A 1 106 ? -15.161 -1.903 13.556 1.00 84.81 106 ARG A CA 1
ATOM 843 C C . ARG A 1 106 ? -15.290 -2.302 15.022 1.00 84.81 106 ARG A C 1
ATOM 845 O O . ARG A 1 106 ? -14.708 -3.295 15.469 1.00 84.81 106 ARG A O 1
ATOM 852 N N . GLY A 1 107 ? -16.061 -1.520 15.774 1.00 75.19 107 GLY A N 1
ATOM 853 C CA . GLY A 1 107 ? -16.491 -1.887 17.124 1.00 75.19 107 GLY A CA 1
ATOM 854 C C . GLY A 1 107 ? -17.635 -2.902 17.072 1.00 75.19 107 GLY A C 1
ATOM 855 O O . GLY A 1 107 ? -18.460 -2.846 16.168 1.00 75.19 107 GLY A O 1
ATOM 856 N N . VAL A 1 108 ? -17.687 -3.828 18.034 1.00 64.00 108 VAL A N 1
ATOM 857 C CA . VAL A 1 108 ? -18.749 -4.860 18.117 1.00 64.00 108 VAL A CA 1
ATOM 858 C C . VAL A 1 108 ? -19.820 -4.516 19.172 1.00 64.00 108 VAL A C 1
ATOM 860 O O . VAL A 1 108 ? -20.855 -5.166 19.236 1.00 64.00 108 VAL A O 1
ATOM 863 N N . ASN A 1 109 ? -19.623 -3.451 19.961 1.00 55.94 109 ASN A N 1
ATOM 864 C CA . ASN A 1 109 ? -20.445 -3.157 21.147 1.00 55.94 109 ASN A CA 1
ATOM 865 C C . ASN A 1 109 ? -21.360 -1.923 21.047 1.00 55.94 109 ASN A C 1
ATOM 867 O O . ASN A 1 109 ? -22.002 -1.584 22.037 1.00 55.94 109 ASN A O 1
ATOM 871 N N . SER A 1 110 ? -21.440 -1.241 19.906 1.00 49.69 110 SER A N 1
ATOM 872 C CA . SER A 1 110 ? -22.325 -0.083 19.733 1.00 49.69 110 SER A CA 1
ATOM 873 C C . SER A 1 110 ? -23.353 -0.368 18.648 1.00 49.69 110 SER A C 1
ATOM 875 O O . SER A 1 110 ? -23.015 -0.923 17.610 1.00 49.69 110 SER A O 1
ATOM 877 N N . GLU A 1 111 ? -24.597 0.059 18.860 1.00 50.41 111 GLU A N 1
ATOM 878 C CA . GLU A 1 111 ? -25.711 -0.026 17.897 1.00 50.41 111 GLU A CA 1
ATOM 879 C C . GLU A 1 111 ? -25.397 0.614 16.526 1.00 50.41 111 GLU A C 1
ATOM 881 O O . GLU A 1 111 ? -26.124 0.418 15.553 1.00 50.41 111 GLU A O 1
ATOM 886 N N . SER A 1 112 ? -24.278 1.335 16.417 1.00 56.28 112 SER A N 1
ATOM 887 C CA . SER A 1 112 ? -23.647 1.713 15.162 1.00 56.28 112 SER A CA 1
ATOM 888 C C . SER A 1 112 ? -22.498 0.757 14.809 1.00 56.28 112 SER A C 1
ATOM 890 O O . SER A 1 112 ? -21.492 0.662 15.517 1.00 56.28 112 SER A O 1
ATOM 892 N N . ASN A 1 113 ? -22.606 0.109 13.644 1.00 67.25 113 ASN A N 1
ATOM 893 C CA . ASN A 1 113 ? -21.496 -0.541 12.933 1.00 67.25 113 ASN A CA 1
ATOM 894 C C . ASN A 1 113 ? -20.501 0.515 12.407 1.00 67.25 113 ASN A C 1
ATOM 896 O O . ASN A 1 113 ? -20.219 0.578 11.210 1.00 67.25 113 ASN A O 1
ATOM 900 N N . ALA A 1 114 ? -20.030 1.409 13.276 1.00 75.69 114 ALA A N 1
ATOM 901 C CA . ALA A 1 114 ? -19.111 2.467 12.902 1.00 75.69 114 ALA A CA 1
ATOM 902 C C . ALA A 1 114 ? -17.759 1.848 12.531 1.00 75.69 114 ALA A C 1
ATOM 904 O O . ALA A 1 114 ? -17.111 1.183 13.346 1.00 75.69 114 ALA A O 1
ATOM 905 N N . THR A 1 115 ? -17.356 2.059 11.282 1.00 83.62 115 THR A N 1
ATOM 906 C CA . THR A 1 115 ? -16.045 1.669 10.776 1.00 83.62 115 THR A CA 1
ATOM 907 C C . THR A 1 115 ? -15.074 2.832 10.896 1.00 83.62 115 THR A C 1
ATOM 909 O O . THR A 1 115 ? -15.463 4.000 10.848 1.00 83.62 115 THR A O 1
ATOM 912 N N . PHE A 1 116 ? -13.797 2.518 11.058 1.00 84.00 116 PHE A N 1
ATOM 913 C CA . PHE A 1 116 ? -12.739 3.515 11.142 1.00 84.00 116 PHE A CA 1
ATOM 914 C C . PHE A 1 116 ? -11.459 2.999 10.483 1.00 84.00 116 PHE A C 1
ATOM 916 O O . PHE A 1 116 ? -11.230 1.785 10.439 1.00 84.00 116 PHE A O 1
ATOM 923 N N . PRO A 1 117 ? -10.610 3.902 9.971 1.00 88.94 117 PRO A N 1
ATOM 924 C CA . PRO A 1 117 ? -9.339 3.520 9.382 1.00 88.94 117 PRO A CA 1
ATOM 925 C C . PRO A 1 117 ? -8.409 2.918 10.439 1.00 88.94 117 PRO A C 1
ATOM 927 O O . PRO A 1 117 ? -8.344 3.370 11.587 1.00 88.94 117 PRO A O 1
ATOM 930 N N . ALA A 1 118 ? -7.664 1.895 10.036 1.00 88.88 118 ALA A N 1
ATOM 931 C CA . ALA A 1 118 ? -6.741 1.166 10.886 1.00 88.88 118 ALA A CA 1
ATOM 932 C C . ALA A 1 118 ? -5.391 0.938 10.188 1.00 88.88 118 ALA A C 1
ATOM 934 O O . ALA A 1 118 ? -5.248 1.086 8.972 1.00 88.88 118 ALA A O 1
ATOM 935 N N . LEU A 1 119 ? -4.392 0.583 10.989 1.00 88.12 119 LEU A N 1
ATOM 936 C CA . LEU A 1 119 ? -3.030 0.272 10.580 1.00 88.12 119 LEU A CA 1
ATOM 937 C C . LEU A 1 119 ? -2.722 -1.177 10.932 1.00 88.12 119 LEU A C 1
ATOM 939 O O . LEU A 1 119 ? -2.946 -1.605 12.063 1.00 88.12 119 LEU A O 1
ATOM 943 N N . GLY A 1 120 ? -2.187 -1.908 9.962 1.00 87.44 120 GLY A N 1
ATOM 944 C CA . GLY A 1 120 ? -1.838 -3.313 10.096 1.00 87.44 120 GLY A CA 1
ATOM 945 C C . GLY A 1 120 ? -0.508 -3.652 9.434 1.00 87.44 120 GLY A C 1
ATOM 946 O O . GLY A 1 120 ? 0.121 -2.785 8.812 1.00 87.44 120 GLY A O 1
ATOM 947 N N . PRO A 1 121 ? -0.073 -4.917 9.539 1.00 84.50 121 PRO A N 1
ATOM 948 C CA . PRO A 1 121 ? 1.088 -5.411 8.812 1.00 84.50 121 PRO A CA 1
ATOM 949 C C . PRO A 1 121 ? 0.920 -5.145 7.315 1.00 84.50 121 PRO A C 1
ATOM 951 O O . PRO A 1 121 ? -0.136 -5.422 6.773 1.00 84.50 121 PRO A O 1
ATOM 954 N N . HIS A 1 122 ? 1.943 -4.637 6.629 1.00 86.88 122 HIS A N 1
ATOM 955 C CA . HIS A 1 122 ? 1.883 -4.348 5.184 1.00 86.88 122 HIS A CA 1
ATOM 956 C C . HIS A 1 122 ? 0.912 -3.230 4.763 1.00 86.88 122 HIS A C 1
ATOM 958 O O . HIS A 1 122 ? 0.529 -3.176 3.598 1.00 86.88 122 HIS A O 1
ATOM 964 N N . TRP A 1 123 ? 0.533 -2.322 5.669 1.00 90.94 123 TRP A N 1
ATOM 965 C CA . TRP A 1 123 ? -0.214 -1.121 5.286 1.00 90.94 123 TRP A CA 1
ATOM 966 C C . TRP A 1 123 ? 0.546 -0.291 4.236 1.00 90.94 123 TRP A C 1
ATOM 968 O O . TRP A 1 123 ? 1.753 -0.061 4.359 1.00 90.94 123 TRP A O 1
ATOM 978 N N . GLY A 1 124 ? -0.193 0.195 3.240 1.00 90.06 124 GLY A N 1
ATOM 979 C CA . GLY A 1 124 ? 0.281 1.088 2.193 1.00 90.06 124 GLY A CA 1
ATOM 980 C C . GLY A 1 124 ? 0.632 0.391 0.878 1.00 90.06 124 GLY A C 1
ATOM 981 O O . GLY A 1 124 ? 0.267 -0.753 0.597 1.00 90.06 124 GLY A O 1
ATOM 982 N N . ALA A 1 125 ? 1.330 1.142 0.039 1.00 90.06 125 ALA A N 1
ATOM 983 C CA . ALA A 1 125 ? 1.796 0.759 -1.273 1.00 90.06 125 ALA A CA 1
ATOM 984 C C . ALA A 1 125 ? 3.004 -0.177 -1.172 1.00 90.06 125 ALA A C 1
ATOM 986 O O . ALA A 1 125 ? 3.957 0.073 -0.432 1.00 90.06 125 ALA A O 1
ATOM 987 N N . SER A 1 126 ? 2.984 -1.235 -1.975 1.00 86.44 126 SER A N 1
ATOM 988 C CA . SER A 1 126 ? 4.072 -2.198 -2.117 1.00 86.44 126 SER A CA 1
ATOM 989 C C . SER A 1 126 ? 4.270 -2.563 -3.584 1.00 86.44 126 SER A C 1
ATOM 991 O O . SER A 1 126 ? 3.364 -2.417 -4.404 1.00 86.44 126 SER A O 1
ATOM 993 N N . TYR A 1 127 ? 5.462 -3.030 -3.951 1.00 81.38 127 TYR A N 1
ATOM 994 C CA . TYR A 1 127 ? 5.694 -3.506 -5.313 1.00 81.38 127 TYR A CA 1
ATOM 995 C C . TYR A 1 127 ? 4.835 -4.722 -5.626 1.00 81.38 127 TYR A C 1
ATOM 997 O O . TYR A 1 127 ? 4.747 -5.666 -4.838 1.00 81.38 127 TYR A O 1
ATOM 1005 N N . ASN A 1 128 ? 4.279 -4.738 -6.832 1.00 79.69 128 ASN A N 1
ATOM 1006 C CA . ASN A 1 128 ? 3.682 -5.948 -7.353 1.00 79.69 128 ASN A CA 1
ATOM 1007 C C . ASN A 1 128 ? 4.795 -6.980 -7.616 1.00 79.69 128 ASN A C 1
ATOM 1009 O O . ASN A 1 128 ? 5.706 -6.767 -8.423 1.00 79.69 128 ASN A O 1
ATOM 1013 N N . SER A 1 129 ? 4.728 -8.100 -6.894 1.00 69.75 129 SER A N 1
ATOM 1014 C CA . SER A 1 129 ? 5.754 -9.147 -6.866 1.00 69.75 129 SER A CA 1
ATOM 1015 C C . SER A 1 129 ? 6.031 -9.766 -8.238 1.00 69.75 129 SER A C 1
ATOM 1017 O O . SER A 1 129 ? 7.157 -10.202 -8.486 1.00 69.75 129 SER A O 1
ATOM 1019 N N . ILE A 1 130 ? 5.059 -9.731 -9.157 1.00 73.56 130 ILE A N 1
ATOM 1020 C CA . ILE A 1 130 ? 5.213 -10.202 -10.542 1.00 73.56 130 ILE A CA 1
ATOM 1021 C C . ILE A 1 130 ? 6.344 -9.451 -11.260 1.00 73.56 130 ILE A C 1
ATOM 1023 O O . ILE A 1 130 ? 7.093 -10.054 -12.028 1.00 73.56 130 ILE A O 1
ATOM 1027 N N . TRP A 1 131 ? 6.519 -8.157 -10.977 1.00 65.38 131 TRP A N 1
ATOM 1028 C CA . TRP A 1 131 ? 7.536 -7.321 -11.623 1.00 65.38 131 TRP A CA 1
ATOM 1029 C C . TRP A 1 131 ? 8.866 -7.281 -10.874 1.00 65.38 131 TRP A C 1
ATOM 1031 O O . TRP A 1 131 ? 9.897 -6.995 -11.481 1.00 65.38 131 TRP A O 1
ATOM 1041 N N . ALA A 1 132 ? 8.884 -7.640 -9.590 1.00 64.19 132 ALA A N 1
ATOM 1042 C CA . ALA A 1 132 ? 10.124 -7.737 -8.824 1.00 64.19 132 ALA A CA 1
ATOM 1043 C C . ALA A 1 132 ? 11.085 -8.795 -9.409 1.00 64.19 132 ALA A C 1
ATOM 1045 O O . ALA A 1 132 ? 12.298 -8.595 -9.433 1.00 64.19 132 ALA A O 1
ATOM 1046 N N . ILE A 1 133 ? 10.552 -9.897 -9.948 1.00 66.75 133 ILE A N 1
ATOM 1047 C CA . ILE A 1 133 ? 11.335 -11.000 -10.532 1.00 66.75 133 ILE A CA 1
ATOM 1048 C C . ILE A 1 133 ? 12.108 -10.573 -11.798 1.00 66.75 133 ILE A C 1
ATOM 1050 O O . ILE A 1 133 ? 13.333 -10.732 -11.820 1.00 66.75 133 ILE A O 1
ATOM 1054 N N . PRO A 1 134 ? 11.470 -10.013 -12.850 1.00 63.75 134 PRO A N 1
ATOM 1055 C CA . PRO A 1 134 ? 12.197 -9.551 -14.030 1.00 63.75 134 PRO A CA 1
ATOM 1056 C C . PRO A 1 134 ? 13.167 -8.405 -13.714 1.00 63.75 134 PRO A C 1
ATOM 1058 O O . PRO A 1 134 ? 14.226 -8.336 -14.332 1.00 63.75 134 PRO A O 1
ATOM 1061 N N . ALA A 1 135 ? 12.873 -7.555 -12.724 1.00 62.66 135 ALA A N 1
ATOM 1062 C CA . ALA A 1 135 ? 13.796 -6.515 -12.262 1.00 62.66 135 ALA A CA 1
ATOM 1063 C C . ALA A 1 135 ? 15.122 -7.093 -11.754 1.00 62.66 135 ALA A C 1
ATOM 1065 O O . ALA A 1 135 ? 16.199 -6.673 -12.177 1.00 62.66 135 ALA A O 1
ATOM 1066 N N . ILE A 1 136 ? 15.033 -8.091 -10.868 1.00 65.44 136 ILE A N 1
ATOM 1067 C CA . ILE A 1 136 ? 16.194 -8.782 -10.299 1.00 65.44 136 ILE A CA 1
ATOM 1068 C C . ILE A 1 136 ? 16.966 -9.499 -11.410 1.00 65.44 136 ILE A C 1
ATOM 1070 O O . ILE A 1 136 ? 18.191 -9.385 -11.482 1.00 65.44 136 ILE A O 1
ATOM 1074 N N . ALA A 1 137 ? 16.262 -10.177 -12.321 1.00 67.31 137 ALA A N 1
ATOM 1075 C CA . ALA A 1 137 ? 16.881 -10.854 -13.458 1.00 67.31 137 ALA A CA 1
ATOM 1076 C C . ALA A 1 137 ? 17.646 -9.881 -14.376 1.00 67.31 137 ALA A C 1
ATOM 1078 O O . ALA A 1 137 ? 18.774 -10.171 -14.779 1.00 67.31 137 ALA A O 1
ATOM 1079 N N . LEU A 1 138 ? 17.078 -8.704 -14.661 1.00 66.56 138 LEU A N 1
ATOM 1080 C CA . LEU A 1 138 ? 17.725 -7.660 -15.461 1.00 66.56 138 LEU A CA 1
ATOM 1081 C C . LEU A 1 138 ? 18.924 -7.033 -14.744 1.00 66.56 138 LEU A C 1
ATOM 1083 O O . LEU A 1 138 ? 19.956 -6.811 -15.376 1.00 66.56 138 LEU A O 1
ATOM 1087 N N . GLY A 1 139 ? 18.828 -6.796 -13.433 1.00 64.50 139 GLY A N 1
ATOM 1088 C CA . GLY A 1 139 ? 19.948 -6.301 -12.629 1.00 64.50 139 GLY A CA 1
ATOM 1089 C C . GLY A 1 139 ? 21.138 -7.262 -12.649 1.00 64.50 139 GLY A C 1
ATOM 1090 O O . GLY A 1 139 ? 22.270 -6.853 -12.912 1.00 64.50 139 GLY A O 1
ATOM 1091 N N . ILE A 1 140 ? 20.879 -8.560 -12.467 1.00 68.31 140 ILE A N 1
ATOM 1092 C CA . ILE A 1 140 ? 21.904 -9.608 -12.555 1.00 68.31 140 ILE A CA 1
ATOM 1093 C C . ILE A 1 140 ? 22.505 -9.654 -13.966 1.00 68.31 140 ILE A C 1
ATOM 1095 O O . ILE A 1 140 ? 23.729 -9.643 -14.113 1.00 68.31 140 ILE A O 1
ATOM 1099 N N . ALA A 1 141 ? 21.672 -9.638 -15.011 1.00 66.88 141 ALA A N 1
ATOM 1100 C CA . ALA A 1 141 ? 22.138 -9.627 -16.397 1.00 66.88 141 ALA A CA 1
ATOM 1101 C C . ALA A 1 141 ? 23.015 -8.399 -16.712 1.00 66.88 141 ALA A C 1
ATOM 1103 O O . ALA A 1 141 ? 24.040 -8.535 -17.381 1.00 66.88 141 ALA A O 1
ATOM 1104 N N . GLY A 1 142 ? 22.667 -7.221 -16.184 1.00 62.16 142 GLY A N 1
ATOM 1105 C CA . GLY A 1 142 ? 23.456 -5.994 -16.312 1.00 62.16 142 GLY A CA 1
ATOM 1106 C C . GLY A 1 142 ? 24.826 -6.082 -15.635 1.00 62.16 142 GLY A C 1
ATOM 1107 O O . GLY A 1 142 ? 25.831 -5.674 -16.221 1.00 62.16 142 GLY A O 1
ATOM 1108 N N . ILE A 1 143 ? 24.901 -6.686 -14.442 1.00 66.75 143 ILE A N 1
ATOM 1109 C CA . ILE A 1 143 ? 26.174 -6.934 -13.745 1.00 66.75 143 ILE A CA 1
ATOM 1110 C C . ILE A 1 143 ? 27.073 -7.841 -14.588 1.00 66.75 143 ILE A C 1
ATOM 1112 O O . ILE A 1 143 ? 28.244 -7.516 -14.796 1.00 66.75 143 ILE A O 1
ATOM 1116 N N . PHE A 1 144 ? 26.536 -8.938 -15.129 1.00 65.62 144 PHE A N 1
ATOM 1117 C CA . PHE A 1 144 ? 27.305 -9.811 -16.016 1.00 65.62 144 PHE A CA 1
ATOM 1118 C C . PHE A 1 144 ? 27.739 -9.081 -17.291 1.00 65.62 144 PHE A C 1
ATOM 1120 O O . PHE A 1 144 ? 28.916 -9.134 -17.633 1.00 65.62 144 PHE A O 1
ATOM 1127 N N . ALA A 1 145 ? 26.851 -8.328 -17.944 1.00 64.25 145 ALA A N 1
ATOM 1128 C CA . ALA A 1 145 ? 27.184 -7.558 -19.143 1.00 64.25 145 ALA A CA 1
ATOM 1129 C C . ALA A 1 145 ? 28.308 -6.534 -18.895 1.00 64.25 145 ALA A C 1
ATOM 1131 O O . ALA A 1 145 ? 29.239 -6.443 -19.695 1.00 64.25 145 ALA A O 1
ATOM 1132 N N . SER A 1 146 ? 28.288 -5.829 -17.758 1.00 60.91 146 SER A N 1
ATOM 1133 C CA . SER A 1 146 ? 29.333 -4.855 -17.402 1.00 60.91 146 SER A CA 1
ATOM 1134 C C . SER A 1 146 ? 30.723 -5.483 -17.247 1.00 60.91 146 SER A C 1
ATOM 1136 O O . SER A 1 146 ? 31.724 -4.844 -17.554 1.00 60.91 146 SER A O 1
ATOM 1138 N N . ARG A 1 147 ? 30.802 -6.763 -16.854 1.00 62.88 147 ARG A N 1
ATOM 1139 C CA . ARG A 1 147 ? 32.072 -7.502 -16.757 1.00 62.88 147 ARG A CA 1
ATOM 1140 C C . ARG A 1 147 ? 32.663 -7.859 -18.125 1.00 62.88 147 ARG A C 1
ATOM 1142 O O . ARG A 1 147 ? 33.869 -8.075 -18.217 1.00 62.88 147 ARG A O 1
ATOM 1149 N N . TYR A 1 148 ? 31.840 -7.917 -19.173 1.00 57.41 148 TYR A N 1
ATOM 1150 C CA . TYR A 1 148 ? 32.274 -8.226 -20.541 1.00 57.41 148 TYR A CA 1
ATOM 1151 C C . TYR A 1 148 ? 32.574 -6.980 -21.386 1.00 57.41 148 TYR A C 1
ATOM 1153 O O . TYR A 1 148 ? 33.266 -7.086 -22.401 1.00 57.41 148 TYR A O 1
ATOM 1161 N N . VAL A 1 149 ? 32.130 -5.793 -20.964 1.00 55.09 149 VAL A N 1
ATOM 1162 C CA . VAL A 1 149 ? 32.511 -4.521 -21.593 1.00 55.09 149 VAL A CA 1
ATOM 1163 C C . VAL A 1 149 ? 33.855 -4.072 -21.013 1.00 55.09 149 VAL A C 1
ATOM 1165 O O . VAL A 1 149 ? 33.919 -3.344 -20.026 1.00 55.09 149 VAL A O 1
ATOM 1168 N N . ARG A 1 150 ? 34.965 -4.519 -21.614 1.00 51.59 150 ARG A N 1
ATOM 1169 C CA . ARG A 1 150 ? 36.276 -3.912 -21.327 1.00 51.59 150 ARG A CA 1
ATOM 1170 C C . ARG A 1 150 ? 36.240 -2.436 -21.751 1.00 51.59 150 ARG A C 1
ATOM 1172 O O . ARG A 1 150 ? 35.763 -2.159 -22.853 1.00 51.59 150 ARG A O 1
ATOM 1179 N N . PRO A 1 151 ? 36.775 -1.495 -20.951 1.00 46.34 151 PRO A N 1
ATOM 1180 C CA . PRO A 1 151 ? 36.977 -0.132 -21.416 1.00 46.34 151 PRO A CA 1
ATOM 1181 C C . PRO A 1 151 ? 37.937 -0.175 -22.607 1.00 46.34 151 PRO A C 1
ATOM 1183 O O . PRO A 1 151 ? 39.106 -0.534 -22.476 1.00 46.34 151 PRO A O 1
ATOM 1186 N N . ALA A 1 152 ? 37.429 0.148 -23.792 1.00 49.59 152 ALA A N 1
ATOM 1187 C CA . ALA A 1 152 ? 38.208 0.216 -25.019 1.00 49.59 152 ALA A CA 1
ATOM 1188 C C . ALA A 1 152 ? 39.036 1.508 -25.055 1.00 49.59 152 ALA A C 1
ATOM 1190 O O . ALA A 1 152 ? 38.883 2.300 -25.973 1.00 49.59 152 ALA A O 1
ATOM 1191 N N . HIS A 1 153 ? 39.853 1.779 -24.036 1.00 45.19 153 HIS A N 1
ATOM 1192 C CA . HIS A 1 153 ? 40.788 2.905 -24.019 1.00 45.19 153 HIS A CA 1
ATOM 1193 C C . HIS A 1 153 ? 42.175 2.379 -23.645 1.00 45.19 153 HIS A C 1
ATOM 1195 O O . HIS A 1 153 ? 42.594 2.421 -22.492 1.00 45.19 153 HIS A O 1
ATOM 1201 N N . SER A 1 154 ? 42.896 1.864 -24.639 1.00 43.72 154 SER A N 1
ATOM 1202 C CA . SER A 1 154 ? 44.357 1.861 -24.585 1.00 43.72 154 SER A CA 1
ATOM 1203 C C . SER A 1 154 ? 44.822 3.266 -24.990 1.00 43.72 154 SER A C 1
ATOM 1205 O O . SER A 1 154 ? 44.377 3.743 -26.036 1.00 43.72 154 SER A O 1
ATOM 1207 N N . PRO A 1 155 ? 45.660 3.964 -24.201 1.00 50.19 155 PRO A N 1
ATOM 1208 C CA . PRO A 1 155 ? 46.201 5.248 -24.628 1.00 50.19 155 PRO A CA 1
ATOM 1209 C C . PRO A 1 155 ? 47.097 5.039 -25.861 1.00 50.19 155 PRO A C 1
ATOM 1211 O O . PRO A 1 155 ? 47.755 3.999 -25.962 1.00 50.19 155 PRO A O 1
ATOM 1214 N N . PRO A 1 156 ? 47.138 5.988 -26.811 1.00 48.06 156 PRO A N 1
ATOM 1215 C CA . PRO A 1 156 ? 48.042 5.887 -27.945 1.00 48.06 156 PRO A CA 1
ATOM 1216 C C . PRO A 1 156 ? 49.489 5.930 -27.441 1.00 48.06 156 PRO A C 1
ATOM 1218 O O . PRO A 1 156 ? 49.934 6.929 -26.877 1.00 48.06 156 PRO A O 1
ATOM 1221 N N . HIS A 1 157 ? 50.231 4.841 -27.648 1.00 53.25 157 HIS A N 1
ATOM 1222 C CA . HIS A 1 157 ? 51.688 4.876 -27.591 1.00 53.25 157 HIS A CA 1
ATOM 1223 C C . HIS A 1 157 ? 52.171 5.808 -28.708 1.00 53.25 157 HIS A C 1
ATOM 1225 O O . HIS A 1 157 ? 52.079 5.472 -29.888 1.00 53.25 157 HIS A O 1
ATOM 1231 N N . LEU A 1 158 ? 52.659 6.993 -28.341 1.00 57.62 158 LEU A N 1
ATOM 1232 C CA . LEU A 1 158 ? 53.441 7.823 -29.251 1.00 57.62 158 LEU A CA 1
ATOM 1233 C C . LEU A 1 158 ? 54.749 7.078 -29.579 1.00 57.62 158 LEU A C 1
ATOM 1235 O O . LEU A 1 158 ? 55.394 6.573 -28.654 1.00 57.62 158 LEU A O 1
ATOM 1239 N N . PRO A 1 159 ? 55.154 6.980 -30.857 1.00 51.06 159 PRO A N 1
ATOM 1240 C CA . PRO A 1 159 ? 56.458 6.436 -31.198 1.00 51.06 159 PRO A CA 1
ATOM 1241 C C . PRO A 1 159 ? 57.548 7.385 -30.692 1.00 51.06 159 PRO A C 1
ATOM 1243 O O . PRO A 1 159 ? 57.479 8.595 -30.896 1.00 51.06 159 PRO A O 1
ATOM 1246 N N . ASN A 1 160 ? 58.546 6.816 -30.021 1.00 57.75 160 ASN A N 1
ATOM 1247 C CA . ASN A 1 160 ? 59.769 7.503 -29.630 1.00 57.75 160 ASN A CA 1
ATOM 1248 C C . ASN A 1 160 ? 60.582 7.794 -30.907 1.00 57.75 160 ASN A C 1
ATOM 1250 O O . ASN A 1 160 ? 60.967 6.829 -31.575 1.00 57.75 160 ASN A O 1
ATOM 1254 N N . PRO A 1 161 ? 60.822 9.058 -31.300 1.00 52.03 161 PRO A N 1
ATOM 1255 C CA . PRO A 1 161 ? 61.725 9.332 -32.403 1.00 52.03 161 PRO A CA 1
ATOM 1256 C C . PRO A 1 161 ? 63.163 9.077 -31.929 1.00 52.03 161 PRO A C 1
ATOM 1258 O O . PRO A 1 161 ? 63.693 9.795 -31.084 1.00 52.03 161 PRO A O 1
ATOM 1261 N N . THR A 1 162 ? 63.737 7.990 -32.450 1.00 50.81 162 THR A N 1
ATOM 1262 C CA . THR A 1 162 ? 65.150 7.812 -32.838 1.00 50.81 162 THR A CA 1
ATOM 1263 C C . THR A 1 162 ? 65.982 9.087 -32.612 1.00 50.81 162 THR A C 1
ATOM 1265 O O . THR A 1 162 ? 65.733 10.113 -33.232 1.00 50.81 162 THR A O 1
ATOM 1268 N N . ALA A 1 163 ? 66.923 9.144 -31.666 1.00 54.91 163 ALA A N 1
ATOM 1269 C CA . ALA A 1 163 ? 68.214 8.459 -31.736 1.00 54.91 163 ALA A CA 1
ATOM 1270 C C . ALA A 1 163 ? 68.717 8.347 -33.181 1.00 54.91 163 ALA A C 1
ATOM 1272 O O . ALA A 1 163 ? 68.654 7.268 -33.742 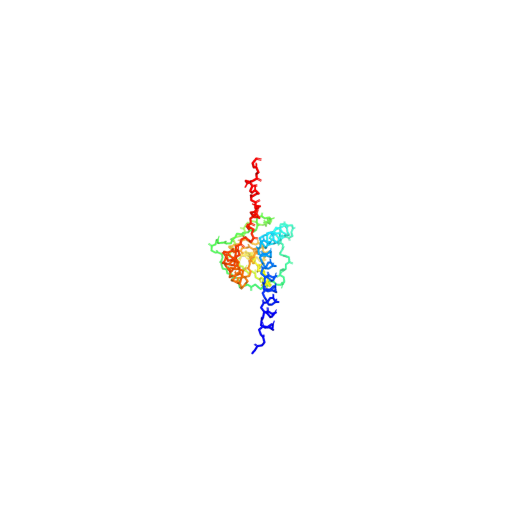1.00 54.91 163 ALA A O 1
ATOM 1273 N N . GLU A 1 164 ? 69.142 9.460 -33.780 1.00 47.44 164 GLU A N 1
ATOM 1274 C CA . GLU A 1 164 ? 70.161 9.509 -34.840 1.00 47.44 164 GLU A CA 1
ATOM 1275 C C . GLU A 1 164 ? 70.371 10.960 -35.290 1.00 47.44 164 GLU A C 1
ATOM 1277 O O . GLU A 1 164 ? 69.584 11.506 -36.056 1.00 47.44 164 GLU A O 1
ATOM 1282 N N . THR A 1 165 ? 71.445 11.599 -34.827 1.00 44.09 165 THR A N 1
ATOM 1283 C CA . THR A 1 165 ? 72.442 12.189 -35.734 1.00 44.09 165 THR A CA 1
ATOM 1284 C C . THR A 1 165 ? 73.713 12.522 -34.952 1.00 44.09 165 THR A C 1
ATOM 1286 O O . THR A 1 165 ? 73.672 13.182 -33.917 1.00 44.09 165 THR A O 1
ATOM 1289 N N . THR A 1 166 ? 74.799 11.940 -35.456 1.00 46.44 166 THR A N 1
ATOM 1290 C CA . THR A 1 166 ? 76.223 12.301 -35.336 1.00 46.44 166 THR A CA 1
ATOM 1291 C C . THR A 1 166 ? 76.523 13.775 -35.132 1.00 46.44 166 THR A C 1
ATOM 1293 O O . THR A 1 166 ? 75.877 14.590 -35.827 1.00 46.44 166 THR A O 1
#